Protein AF-A0A355B435-F1 (afdb_monomer_lite)

Foldseek 3Di:
DDPCVVVCVVVVVVLVVVLPPQLLVCLVVLCVVVNFDDVSLVVSLCVQLVSLLVVLLVCLQPPQFDVVLVVVCVVVVHDPVCCCVVGSCVSSVLSSLVSNLNSNLRSLVSSLSSCCRSPDCDDLSVVLVVCVVVVVVVSNVVSVVVSVVVSVCCCVVPPVVSCVVRCVVPPPPPDPPPDDDDD

pLDDT: mean 78.94, std 14.85, range [33.84, 94.38]

Secondary structure (DSSP, 8-state):
--SSHHHHHHHHHHHHHHTTS-GGGGHHHHHHHH-SSHHHHHHHHHHHHHHHHHHHHHHHHHHSS-HHHHHHHHHTT--HHHHIIIIIHHHHHHHHHHHHHHHHHHHHHHHHHHHHHTT-S-SHHHHHHHHHHTT-HHHHHHHHHHHHHHHHHHIIIIIHHHHHHHHHHHT---SSS------

Sequence (183 aa):
MGRFAFWEGFFVPLLSVLLPIPALAWTPLAVIWFGNGDQTVILVTAFASFLPIAMAVWTAGVKTVNPVWIRAAQSMNADKMTIFHTVVLPGSLPMILSGMRIGLARAWRAGVGAESLAGIRWGLSAGIFDAQEYLDTAFMMVAIAVLGIFGYLLEKVLFQPIETRTIIKWGMMEEMGGQDKKV

Structure (mmCIF, N/CA/C/O backbone):
data_AF-A0A355B435-F1
#
_entry.id   AF-A0A355B435-F1
#
loop_
_atom_site.group_PDB
_atom_site.id
_atom_site.type_symbol
_atom_site.label_atom_id
_atom_site.label_alt_id
_atom_site.label_comp_id
_atom_site.label_asym_id
_atom_site.label_entity_id
_atom_site.label_seq_id
_atom_site.pdbx_PDB_ins_code
_atom_site.Cartn_x
_atom_site.Cartn_y
_atom_site.Cartn_z
_atom_site.occupancy
_atom_site.B_iso_or_equiv
_atom_site.auth_seq_id
_atom_site.auth_comp_id
_atom_site.auth_asym_id
_atom_site.auth_atom_id
_atom_site.pdbx_PDB_model_num
ATOM 1 N N . MET A 1 1 ? -21.581 -8.237 21.197 1.00 52.53 1 MET A N 1
ATOM 2 C CA . MET A 1 1 ? -20.987 -9.306 20.367 1.00 52.53 1 MET A CA 1
ATOM 3 C C . MET A 1 1 ? -22.062 -9.904 19.461 1.00 52.53 1 MET A C 1
ATOM 5 O O . MET A 1 1 ? -22.725 -10.827 19.893 1.00 52.53 1 MET A O 1
ATOM 9 N N . GLY A 1 2 ? -22.318 -9.373 18.255 1.00 49.19 2 GLY A N 1
ATOM 10 C CA . GLY A 1 2 ? -23.336 -10.025 17.403 1.00 49.19 2 GLY A CA 1
ATOM 11 C C . GLY A 1 2 ? -23.882 -9.290 16.179 1.00 49.19 2 GLY A C 1
ATOM 12 O O . GLY A 1 2 ? -24.609 -9.910 15.418 1.00 49.19 2 GLY A O 1
ATOM 13 N N . ARG A 1 3 ? -23.560 -8.012 15.925 1.00 53.00 3 ARG A N 1
ATOM 14 C CA . ARG A 1 3 ? -24.172 -7.307 14.775 1.00 53.00 3 ARG A CA 1
ATOM 15 C C . ARG A 1 3 ? -23.473 -7.545 13.425 1.00 53.00 3 ARG A C 1
ATOM 17 O O . ARG A 1 3 ? -24.075 -7.269 12.399 1.00 53.00 3 ARG A O 1
ATOM 24 N N . PHE A 1 4 ? -22.256 -8.099 13.416 1.00 55.88 4 PHE A N 1
ATOM 25 C CA . PHE A 1 4 ? -21.475 -8.325 12.188 1.00 55.88 4 PHE A CA 1
ATOM 26 C C . PHE A 1 4 ? -20.946 -9.755 12.010 1.00 55.88 4 PHE A C 1
ATOM 28 O O . PHE A 1 4 ? -20.237 -9.987 11.046 1.00 55.88 4 PHE A O 1
ATOM 35 N N . ALA A 1 5 ? -21.315 -10.728 12.854 1.00 60.47 5 ALA A N 1
ATOM 36 C CA . ALA A 1 5 ? -20.769 -12.094 12.780 1.00 60.47 5 ALA A CA 1
ATOM 37 C C . ALA A 1 5 ? -21.014 -12.784 11.418 1.00 60.47 5 ALA A C 1
ATOM 39 O O . ALA A 1 5 ? -20.167 -13.527 10.934 1.00 60.47 5 ALA A O 1
ATOM 40 N N . PHE A 1 6 ? -22.145 -12.489 10.766 1.00 60.25 6 PHE A N 1
ATOM 41 C CA . PHE A 1 6 ? -22.436 -12.968 9.410 1.00 60.25 6 PHE A CA 1
ATOM 42 C C . PHE A 1 6 ? -21.492 -12.361 8.359 1.00 60.25 6 PHE A C 1
ATOM 44 O O . PHE A 1 6 ? -20.927 -13.072 7.534 1.00 60.25 6 PHE A O 1
ATOM 51 N N . TRP A 1 7 ? -21.278 -11.044 8.424 1.00 63.69 7 TRP A N 1
ATOM 52 C CA . TRP A 1 7 ? -20.351 -10.334 7.539 1.00 63.69 7 TRP A CA 1
ATOM 53 C C . TRP A 1 7 ? -18.896 -10.730 7.832 1.00 63.69 7 TRP A C 1
ATOM 55 O O . TRP A 1 7 ? -18.093 -10.853 6.917 1.00 63.69 7 TRP A O 1
ATOM 65 N N . GLU A 1 8 ? -18.575 -11.026 9.090 1.00 66.31 8 GLU A N 1
ATOM 66 C CA . GLU A 1 8 ? -17.271 -11.521 9.527 1.00 66.31 8 GLU A CA 1
ATOM 67 C C . GLU A 1 8 ? -16.949 -12.880 8.909 1.00 66.31 8 GLU A C 1
ATOM 69 O O . GLU A 1 8 ? -15.871 -13.061 8.349 1.00 66.31 8 GLU A O 1
ATOM 74 N N . GLY A 1 9 ? -17.913 -13.804 8.929 1.00 66.94 9 GLY A N 1
ATOM 75 C CA . GLY A 1 9 ? -17.770 -15.125 8.323 1.00 66.94 9 GLY A CA 1
ATOM 76 C C . GLY A 1 9 ? -17.612 -15.103 6.800 1.00 66.94 9 GLY A C 1
ATOM 77 O O . GLY A 1 9 ? -17.078 -16.056 6.247 1.00 66.94 9 GLY A O 1
ATOM 78 N N . PHE A 1 10 ? -18.031 -14.032 6.121 1.00 73.62 10 PHE A N 1
ATOM 79 C CA . PHE A 1 10 ? -17.907 -13.908 4.666 1.00 73.62 10 PHE A CA 1
ATOM 80 C C . PHE A 1 10 ? -16.660 -13.118 4.240 1.00 73.62 10 PHE A C 1
ATOM 82 O O . PHE A 1 10 ? -15.879 -13.580 3.410 1.00 73.62 10 PHE A O 1
ATOM 89 N N . PHE A 1 11 ? -16.437 -11.938 4.825 1.00 76.38 11 PHE A N 1
ATOM 90 C CA . PHE A 1 11 ? -15.357 -11.039 4.412 1.00 76.38 11 PHE A CA 1
ATOM 91 C C . PHE A 1 11 ? -13.991 -11.459 4.949 1.00 76.38 11 PHE A C 1
ATOM 93 O O . PHE A 1 11 ? -13.002 -11.308 4.235 1.00 76.38 11 PHE A O 1
ATOM 100 N N . VAL A 1 12 ? -13.903 -12.006 6.167 1.00 75.88 12 VAL A N 1
ATOM 101 C CA . VAL A 1 12 ? -12.602 -12.392 6.738 1.00 75.88 12 VAL A CA 1
ATOM 102 C C . VAL A 1 12 ? -11.956 -13.529 5.938 1.00 75.88 12 VAL A C 1
ATOM 104 O O . VAL A 1 12 ? -10.811 -13.350 5.529 1.00 75.88 12 VAL A O 1
ATOM 107 N N . PRO A 1 13 ? -12.647 -14.642 5.614 1.00 80.12 13 PRO A N 1
ATOM 108 C CA . PRO A 1 13 ? -12.054 -15.696 4.790 1.00 80.12 13 PRO A CA 1
ATOM 109 C C . PRO A 1 13 ? -11.712 -15.214 3.381 1.00 80.12 13 PRO A C 1
ATOM 111 O O . PRO A 1 13 ? -10.650 -15.549 2.862 1.00 80.12 13 PRO A O 1
ATOM 114 N N . LEU A 1 14 ? -12.571 -14.382 2.780 1.00 79.81 14 LEU A N 1
ATOM 115 C CA . LEU A 1 14 ? -12.326 -13.814 1.456 1.00 79.81 14 LEU A CA 1
ATOM 116 C C . LEU A 1 14 ? -11.047 -12.964 1.443 1.00 79.81 14 LEU A C 1
ATOM 118 O O . LEU A 1 14 ? -10.181 -13.161 0.594 1.00 79.81 14 LEU A O 1
ATOM 122 N N . LEU A 1 15 ? -10.884 -12.065 2.417 1.00 79.19 15 LEU A N 1
ATOM 123 C CA . LEU A 1 15 ? -9.667 -11.266 2.568 1.00 79.19 15 LEU A CA 1
ATOM 124 C C . LEU A 1 15 ? -8.447 -12.146 2.865 1.00 79.19 15 LEU A C 1
ATOM 126 O O . LEU A 1 15 ? -7.381 -11.892 2.314 1.00 79.19 15 LEU A O 1
ATOM 130 N N . SER A 1 16 ? -8.587 -13.196 3.678 1.00 77.06 16 SER A N 1
ATOM 131 C CA . SER A 1 16 ? -7.502 -14.143 3.967 1.00 77.06 16 SER A CA 1
ATOM 132 C C . SER A 1 16 ? -7.029 -14.922 2.738 1.00 77.06 16 SER A C 1
ATOM 134 O O . SER A 1 16 ? -5.850 -15.255 2.670 1.00 77.06 16 SER A O 1
ATOM 136 N N . VAL A 1 17 ? -7.906 -15.181 1.764 1.00 82.69 17 VAL A N 1
ATOM 137 C CA . VAL A 1 17 ? -7.547 -15.829 0.490 1.00 82.69 17 VAL A CA 1
ATOM 138 C C . VAL A 1 17 ? -6.993 -14.826 -0.524 1.00 82.69 17 VAL A C 1
ATOM 140 O O . VAL A 1 17 ? -6.094 -15.165 -1.289 1.00 82.69 17 VAL A O 1
ATOM 143 N N . LEU A 1 18 ? -7.484 -13.584 -0.525 1.00 81.44 18 LEU A N 1
ATOM 144 C CA . LEU A 1 18 ? -7.024 -12.539 -1.446 1.00 81.44 18 LEU A CA 1
ATOM 145 C C . LEU A 1 18 ? -5.691 -11.907 -1.025 1.00 81.44 18 LEU A C 1
ATOM 147 O O . LEU A 1 18 ? -4.899 -11.521 -1.879 1.00 81.44 18 LEU A O 1
ATOM 151 N N . LEU A 1 19 ? -5.417 -11.796 0.277 1.00 81.12 19 LEU A N 1
ATOM 152 C CA . LEU A 1 19 ? -4.208 -11.153 0.805 1.00 81.12 19 LEU A CA 1
ATOM 153 C C . LEU A 1 19 ? -2.881 -11.799 0.358 1.00 81.12 19 LEU A C 1
ATOM 155 O O . LEU A 1 19 ? -1.946 -11.022 0.125 1.00 81.12 19 LEU A O 1
ATOM 159 N N . PRO A 1 20 ? -2.762 -13.144 0.270 1.00 84.06 20 PRO A N 1
ATOM 160 C CA . PRO A 1 20 ? -1.577 -13.833 -0.241 1.00 84.06 20 PRO A CA 1
ATOM 161 C C . PRO A 1 20 ? -1.347 -13.630 -1.736 1.00 84.06 20 PRO A C 1
ATOM 163 O O . PRO A 1 20 ? -0.208 -13.735 -2.186 1.00 84.06 20 PRO A O 1
ATOM 166 N N . ILE A 1 21 ? -2.403 -13.349 -2.507 1.00 86.00 21 ILE A N 1
ATOM 167 C CA . ILE A 1 21 ? -2.286 -13.129 -3.947 1.00 86.00 21 ILE A CA 1
ATOM 168 C C . ILE A 1 21 ? -1.553 -11.797 -4.158 1.00 86.00 21 ILE A C 1
ATOM 170 O O . ILE A 1 21 ? -2.035 -10.751 -3.707 1.00 86.00 21 ILE A O 1
ATOM 174 N N . PRO A 1 22 ? -0.387 -11.792 -4.831 1.00 83.75 22 PRO A N 1
ATOM 175 C CA . PRO A 1 22 ? 0.325 -10.557 -5.115 1.00 83.75 22 PRO A CA 1
ATOM 176 C C . PRO A 1 22 ? -0.567 -9.611 -5.917 1.00 83.75 22 PRO A C 1
ATOM 178 O O . PRO A 1 22 ? -1.168 -10.019 -6.908 1.00 83.75 22 PRO A O 1
ATOM 181 N N . ALA A 1 23 ? -0.612 -8.332 -5.540 1.00 83.38 23 ALA A N 1
ATOM 182 C CA . ALA A 1 23 ? -1.385 -7.337 -6.288 1.00 83.38 23 ALA A CA 1
ATOM 183 C C . ALA A 1 23 ? -0.961 -7.266 -7.771 1.00 83.38 23 ALA A C 1
ATOM 185 O O . ALA A 1 23 ? -1.795 -7.055 -8.641 1.00 83.38 23 ALA A O 1
ATOM 186 N N . LEU A 1 24 ? 0.315 -7.549 -8.056 1.00 86.56 24 LEU A N 1
ATOM 187 C CA . LEU A 1 24 ? 0.879 -7.619 -9.407 1.00 86.56 24 LEU A CA 1
ATOM 188 C C . LEU A 1 24 ? 0.227 -8.683 -10.299 1.00 86.56 24 LEU A C 1
ATOM 190 O O . LEU A 1 24 ? 0.180 -8.510 -11.512 1.00 86.56 24 LEU A O 1
ATOM 194 N N . ALA A 1 25 ? -0.308 -9.761 -9.717 1.00 89.25 25 ALA A N 1
ATOM 195 C CA . ALA A 1 25 ? -1.018 -10.788 -10.479 1.00 89.25 25 ALA A CA 1
ATOM 196 C C . ALA A 1 25 ? -2.310 -10.245 -11.117 1.00 89.25 25 ALA A C 1
ATOM 198 O O . ALA A 1 25 ? -2.800 -10.804 -12.094 1.00 89.25 25 ALA A O 1
ATOM 199 N N . TRP A 1 26 ? -2.841 -9.136 -10.593 1.00 89.06 26 TRP A N 1
ATOM 200 C CA . TRP A 1 26 ? -4.028 -8.469 -11.121 1.00 89.06 26 TRP A CA 1
ATOM 201 C C . TRP A 1 26 ? -3.704 -7.474 -12.237 1.00 89.06 26 TRP A C 1
ATOM 203 O O . TRP A 1 26 ? -4.616 -7.069 -12.955 1.00 89.06 26 TRP A O 1
ATOM 213 N N . THR A 1 27 ? -2.433 -7.097 -12.424 1.00 91.25 27 THR A N 1
ATOM 214 C CA . THR A 1 27 ? -2.044 -6.081 -13.410 1.00 91.25 27 THR A CA 1
ATOM 215 C C . THR A 1 27 ? -2.437 -6.443 -14.843 1.00 91.25 27 THR A C 1
ATOM 217 O O . THR A 1 27 ? -3.077 -5.609 -15.476 1.00 91.25 27 THR A O 1
ATOM 220 N N . PRO A 1 28 ? -2.164 -7.656 -15.372 1.00 89.56 28 PRO A N 1
ATOM 221 C CA . PRO A 1 28 ? -2.526 -7.988 -16.755 1.00 89.56 28 PRO A CA 1
ATOM 222 C C . PRO A 1 28 ? -4.036 -7.903 -17.002 1.00 89.56 28 PRO A C 1
ATOM 224 O O . PRO A 1 28 ? -4.490 -7.444 -18.045 1.00 89.56 28 PRO A O 1
ATOM 227 N N . LEU A 1 29 ? -4.829 -8.303 -16.010 1.00 91.75 29 LEU A N 1
ATOM 228 C CA . LEU A 1 29 ? -6.282 -8.230 -16.068 1.00 91.75 29 LEU A CA 1
ATOM 229 C C . LEU A 1 29 ? -6.774 -6.775 -16.004 1.00 91.75 29 LEU A C 1
ATOM 231 O O . LEU A 1 29 ? -7.672 -6.402 -16.755 1.00 91.75 29 LEU A O 1
ATOM 235 N N . ALA A 1 30 ? -6.142 -5.930 -15.186 1.00 90.56 30 ALA A N 1
ATOM 236 C CA . ALA A 1 30 ? -6.426 -4.499 -15.158 1.00 90.56 30 ALA A CA 1
ATOM 237 C C . ALA A 1 30 ? -6.060 -3.814 -16.489 1.00 90.56 30 ALA A C 1
ATOM 239 O O . ALA A 1 30 ? -6.831 -2.988 -16.967 1.00 90.56 30 ALA A O 1
ATOM 240 N N . VAL A 1 31 ? -4.960 -4.215 -17.135 1.00 91.06 31 VAL A N 1
ATOM 241 C CA . VAL A 1 31 ? -4.591 -3.744 -18.482 1.00 91.06 31 VAL A CA 1
ATOM 242 C C . VAL A 1 31 ? -5.654 -4.120 -19.517 1.00 91.06 31 VAL A C 1
ATOM 244 O O . VAL A 1 31 ? -6.019 -3.291 -20.344 1.00 91.06 31 VAL A O 1
ATOM 247 N N . ILE A 1 32 ? -6.197 -5.340 -19.470 1.00 92.44 32 ILE A N 1
ATOM 248 C CA . ILE A 1 32 ? -7.253 -5.770 -20.404 1.00 92.44 32 ILE A CA 1
ATOM 249 C C . ILE A 1 32 ? -8.537 -4.947 -20.223 1.00 92.44 32 ILE A C 1
ATOM 251 O O . ILE A 1 32 ? -9.209 -4.635 -21.203 1.00 92.44 32 ILE A O 1
ATOM 255 N N . TRP A 1 33 ? -8.895 -4.600 -18.986 1.00 93.12 33 TRP A N 1
ATOM 256 C CA . TRP A 1 33 ? -10.134 -3.871 -18.700 1.00 93.12 33 TRP A CA 1
ATOM 257 C C . TRP A 1 33 ? -10.031 -2.359 -18.890 1.00 93.12 33 TRP A C 1
ATOM 259 O O . TRP A 1 33 ? -10.971 -1.751 -19.395 1.00 93.12 33 TRP A O 1
ATOM 269 N N . PHE A 1 34 ? -8.923 -1.751 -18.467 1.00 89.12 34 PHE A N 1
ATOM 270 C CA . PHE A 1 34 ? -8.757 -0.295 -18.420 1.00 89.12 34 PHE A CA 1
ATOM 271 C C . PHE A 1 34 ? -7.773 0.237 -19.467 1.00 89.12 34 PHE A C 1
ATOM 273 O O . PHE A 1 34 ? -7.678 1.447 -19.657 1.00 89.12 34 PHE A O 1
ATOM 280 N N . GLY A 1 35 ? -7.076 -0.651 -20.177 1.00 88.44 35 GLY A N 1
ATOM 281 C CA . GLY A 1 35 ? -6.033 -0.302 -21.132 1.00 88.44 35 GLY A CA 1
ATOM 282 C C . GLY A 1 35 ? -4.669 -0.067 -20.478 1.00 88.44 35 GLY A C 1
ATOM 283 O O . GLY A 1 35 ? -4.479 -0.204 -19.267 1.00 88.44 35 GLY A O 1
ATOM 284 N N . ASN A 1 36 ? -3.694 0.291 -21.311 1.00 88.38 36 ASN A N 1
ATOM 285 C CA . ASN A 1 36 ? -2.374 0.719 -20.853 1.00 88.38 36 ASN A CA 1
ATOM 286 C C . ASN A 1 36 ? -2.429 2.173 -20.379 1.00 88.38 36 ASN A C 1
ATOM 288 O O . ASN A 1 36 ? -3.095 3.004 -20.999 1.00 88.38 36 ASN A O 1
ATOM 292 N N . GLY A 1 37 ? -1.689 2.486 -19.319 1.00 87.56 37 GLY A N 1
ATOM 293 C CA . GLY A 1 37 ? -1.579 3.844 -18.795 1.00 87.56 37 GLY A CA 1
ATOM 294 C C . GLY A 1 37 ? -1.678 3.933 -17.277 1.00 87.56 37 GLY A C 1
ATOM 295 O O . GLY A 1 37 ? -1.829 2.939 -16.562 1.00 87.56 37 GLY A O 1
ATOM 296 N N . ASP A 1 38 ? -1.616 5.167 -16.791 1.00 88.38 38 ASP A N 1
ATOM 297 C CA . ASP A 1 38 ? -1.478 5.493 -15.367 1.00 88.38 38 ASP A CA 1
ATOM 298 C C . ASP A 1 38 ? -2.671 5.019 -14.556 1.00 88.38 38 ASP A C 1
ATOM 300 O O . ASP A 1 38 ? -2.529 4.606 -13.407 1.00 88.38 38 ASP A O 1
ATOM 304 N N . GLN A 1 39 ? -3.857 5.042 -15.165 1.00 90.38 39 GLN A N 1
ATOM 305 C CA . GLN A 1 39 ? -5.082 4.603 -14.517 1.00 90.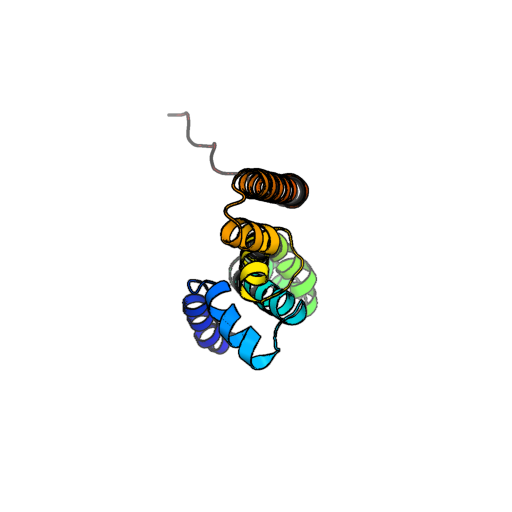38 39 GLN A CA 1
ATOM 306 C C . GLN A 1 39 ? -4.966 3.151 -14.041 1.00 90.38 39 GLN A C 1
ATOM 308 O O . GLN A 1 39 ? -5.363 2.841 -12.918 1.00 90.38 39 GLN A O 1
ATOM 313 N N . THR A 1 40 ? -4.353 2.278 -14.840 1.00 91.06 40 THR A N 1
ATOM 314 C CA . THR A 1 40 ? -4.138 0.873 -14.482 1.00 91.06 40 THR A CA 1
ATOM 315 C C . THR A 1 40 ? -3.174 0.736 -13.307 1.00 91.06 40 THR A C 1
ATOM 317 O O . THR A 1 40 ? -3.455 -0.000 -12.360 1.00 91.06 40 THR A O 1
ATOM 320 N N . VAL A 1 41 ? -2.085 1.507 -13.299 1.00 91.25 41 VAL A N 1
ATOM 321 C CA . VAL A 1 41 ? -1.126 1.525 -12.182 1.00 91.25 41 VAL A CA 1
ATOM 322 C C . VAL A 1 41 ? -1.774 2.027 -10.902 1.00 91.25 41 VAL A C 1
ATOM 324 O O . VAL A 1 41 ? -1.618 1.402 -9.850 1.00 91.25 41 VAL A O 1
ATOM 327 N N . ILE A 1 42 ? -2.543 3.112 -10.980 1.00 91.69 42 ILE A N 1
ATOM 328 C CA . ILE A 1 42 ? -3.250 3.689 -9.836 1.00 91.69 42 ILE A CA 1
ATOM 329 C C . ILE A 1 42 ? -4.244 2.674 -9.266 1.00 91.69 42 ILE A C 1
ATOM 331 O O . ILE A 1 42 ? -4.265 2.466 -8.054 1.00 91.69 42 ILE A O 1
ATOM 335 N N . LEU A 1 43 ? -5.027 1.999 -10.113 1.00 92.06 43 LEU A N 1
ATOM 336 C CA . LEU A 1 43 ? -6.020 1.015 -9.675 1.00 92.06 43 LEU A CA 1
ATOM 337 C C . LEU A 1 43 ? -5.377 -0.197 -8.995 1.00 92.06 43 LEU A C 1
ATOM 339 O O . LEU A 1 43 ? -5.818 -0.595 -7.916 1.00 92.06 43 LEU A O 1
ATOM 343 N N . VAL A 1 44 ? -4.310 -0.757 -9.571 1.00 92.44 44 VAL A N 1
ATOM 344 C CA . VAL A 1 44 ? -3.593 -1.898 -8.976 1.00 92.44 44 VAL A CA 1
ATOM 345 C C . VAL A 1 44 ? -2.927 -1.498 -7.656 1.00 92.44 44 VAL A C 1
ATOM 347 O O . VAL A 1 44 ? -2.995 -2.236 -6.671 1.00 92.44 44 VAL A O 1
ATOM 350 N N . THR A 1 45 ? -2.337 -0.305 -7.597 1.00 93.00 45 THR A N 1
ATOM 351 C CA . THR A 1 45 ? -1.712 0.247 -6.383 1.00 93.00 45 THR A CA 1
ATOM 352 C C . THR A 1 45 ? -2.741 0.500 -5.279 1.00 93.00 45 THR A C 1
ATOM 354 O O . THR A 1 45 ? -2.526 0.152 -4.111 1.00 93.00 45 THR A O 1
ATOM 357 N N . ALA A 1 46 ? -3.896 1.060 -5.641 1.00 92.69 46 ALA A N 1
ATOM 358 C CA . ALA A 1 46 ? -5.011 1.269 -4.728 1.00 92.69 46 ALA A CA 1
ATOM 359 C C . ALA A 1 46 ? -5.541 -0.072 -4.207 1.00 92.69 46 ALA A C 1
ATOM 361 O O . ALA A 1 46 ? -5.696 -0.244 -3.000 1.00 92.69 46 ALA A O 1
ATOM 362 N N . PHE A 1 47 ? -5.718 -1.064 -5.081 1.00 91.75 47 PHE A N 1
ATOM 363 C CA . PHE A 1 47 ? -6.127 -2.411 -4.688 1.00 91.75 47 PHE A CA 1
ATOM 364 C C . PHE A 1 47 ? -5.118 -3.069 -3.727 1.00 91.75 47 PHE A C 1
ATOM 366 O O . PHE A 1 47 ? -5.506 -3.662 -2.717 1.00 91.75 47 PHE A O 1
ATOM 373 N N . ALA A 1 48 ? -3.816 -2.895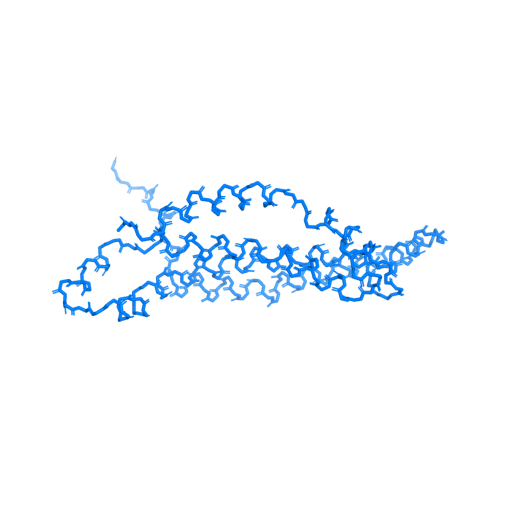 -3.979 1.00 90.81 48 ALA A N 1
ATOM 374 C CA . ALA A 1 48 ? -2.739 -3.433 -3.149 1.00 90.81 48 ALA A CA 1
ATOM 375 C C . ALA A 1 48 ? -2.724 -2.889 -1.711 1.00 90.81 48 ALA A C 1
ATOM 377 O O . ALA A 1 48 ? -2.394 -3.632 -0.779 1.00 90.81 48 ALA A O 1
ATOM 378 N N . SER A 1 49 ? -3.055 -1.606 -1.529 1.00 91.38 49 SER A N 1
ATOM 379 C CA . SER A 1 49 ? -3.153 -0.970 -0.206 1.00 91.38 49 SER A CA 1
ATOM 380 C C . SER A 1 49 ? -4.513 -1.168 0.453 1.00 91.38 49 SER A C 1
ATOM 382 O O . SER A 1 49 ? -4.582 -1.265 1.676 1.00 91.38 49 SER A O 1
ATOM 384 N N . PHE A 1 50 ? -5.586 -1.279 -0.327 1.00 90.50 50 PHE A N 1
ATOM 385 C CA . PHE A 1 50 ? -6.940 -1.402 0.197 1.00 90.50 50 PHE A CA 1
ATOM 386 C C . PHE A 1 50 ? -7.131 -2.663 1.047 1.00 90.50 50 PHE A C 1
ATOM 388 O O . PHE A 1 50 ? -7.622 -2.567 2.169 1.00 90.50 50 PHE A O 1
ATOM 395 N N . LEU A 1 51 ? -6.701 -3.835 0.565 1.00 87.75 51 LEU A N 1
ATOM 396 C CA . LEU A 1 51 ? -6.890 -5.111 1.274 1.00 87.75 51 LEU A CA 1
ATOM 397 C C . LEU A 1 51 ? -6.321 -5.134 2.712 1.00 87.75 51 LEU A C 1
ATOM 399 O O . LEU A 1 51 ? -7.062 -5.475 3.638 1.00 87.75 51 LEU A O 1
ATOM 403 N N . PRO A 1 52 ? -5.043 -4.780 2.960 1.00 85.50 52 PRO A N 1
ATOM 404 C CA . PRO A 1 52 ? -4.490 -4.759 4.316 1.00 85.50 52 PRO A CA 1
ATOM 405 C C . PRO A 1 52 ? -5.116 -3.669 5.197 1.00 85.50 52 PRO A C 1
ATOM 407 O O . PRO A 1 52 ? -5.300 -3.901 6.391 1.00 85.50 52 PRO A O 1
ATOM 410 N N . ILE A 1 53 ? -5.490 -2.516 4.630 1.00 88.00 53 ILE A N 1
ATOM 411 C CA . ILE A 1 53 ? -6.167 -1.442 5.373 1.00 88.00 53 ILE A CA 1
ATOM 412 C C . ILE A 1 53 ? -7.557 -1.897 5.809 1.00 88.00 53 ILE A C 1
ATOM 414 O O . ILE A 1 53 ? -7.904 -1.767 6.980 1.00 88.00 53 ILE A O 1
ATOM 418 N N . ALA A 1 54 ? -8.332 -2.480 4.894 1.00 86.69 54 ALA A N 1
ATOM 419 C CA . ALA A 1 54 ? -9.657 -3.009 5.180 1.00 86.69 54 ALA A CA 1
ATOM 420 C C . ALA A 1 54 ? -9.599 -4.071 6.286 1.00 86.69 54 ALA A C 1
ATOM 422 O O . ALA A 1 54 ? -10.388 -4.025 7.229 1.00 86.69 54 ALA A O 1
ATOM 423 N N . MET A 1 55 ? -8.617 -4.977 6.225 1.00 83.62 55 MET A N 1
ATOM 424 C CA . MET A 1 55 ? -8.422 -5.990 7.261 1.00 83.62 55 MET A CA 1
ATOM 425 C C . MET A 1 55 ? -8.028 -5.379 8.614 1.00 83.62 55 MET A C 1
ATOM 427 O O . MET A 1 55 ? -8.538 -5.788 9.660 1.00 83.62 55 MET A O 1
ATOM 431 N N . ALA A 1 56 ? -7.159 -4.372 8.621 1.00 83.56 56 ALA A N 1
ATOM 432 C CA . ALA A 1 56 ? -6.784 -3.689 9.851 1.00 83.56 56 ALA A CA 1
ATOM 433 C C . ALA A 1 56 ? -7.959 -2.934 10.477 1.00 83.56 56 ALA A C 1
ATOM 435 O O . ALA A 1 56 ? -8.185 -3.064 11.671 1.00 83.56 56 ALA A O 1
ATOM 436 N N . VAL A 1 57 ? -8.757 -2.213 9.685 1.00 81.25 57 VAL A N 1
ATOM 437 C CA . VAL A 1 57 ? -9.979 -1.544 10.163 1.00 81.25 57 VAL A CA 1
ATOM 438 C C . VAL A 1 57 ? -10.972 -2.556 10.724 1.00 81.25 57 VAL A C 1
ATOM 440 O O . VAL A 1 57 ? -11.523 -2.349 11.806 1.00 81.25 57 VAL A O 1
ATOM 443 N N . TRP A 1 58 ? -11.159 -3.677 10.028 1.00 75.88 58 TRP A N 1
ATOM 444 C CA . TRP A 1 58 ? -12.050 -4.741 10.472 1.00 75.88 58 TRP A CA 1
ATOM 445 C C . TRP A 1 58 ? -11.622 -5.313 11.826 1.00 75.88 58 TRP A C 1
ATOM 447 O O . TRP A 1 58 ? -12.389 -5.339 12.788 1.00 75.88 58 TRP A O 1
ATOM 457 N N . THR A 1 59 ? -10.366 -5.741 11.926 1.00 72.88 59 THR A N 1
ATOM 458 C CA . THR A 1 59 ? -9.828 -6.313 13.163 1.00 72.88 59 THR A CA 1
ATOM 459 C C . THR A 1 59 ? -9.768 -5.289 14.293 1.00 72.88 59 THR A C 1
ATOM 461 O O . THR A 1 59 ? -10.029 -5.650 15.444 1.00 72.88 59 THR A O 1
ATOM 464 N N . ALA A 1 60 ? -9.512 -4.018 13.971 1.00 70.00 60 ALA A N 1
ATOM 465 C CA . ALA A 1 60 ? -9.419 -2.943 14.946 1.00 70.00 60 ALA A CA 1
ATOM 466 C C . ALA A 1 60 ? -10.785 -2.605 15.572 1.00 70.00 60 ALA A C 1
ATOM 468 O O . ALA A 1 60 ? -10.885 -2.307 16.764 1.00 70.00 60 ALA A O 1
ATOM 469 N N . GLY A 1 61 ? -11.855 -2.685 14.776 1.00 62.06 61 GLY A N 1
ATOM 470 C CA . GLY A 1 61 ? -13.223 -2.472 15.243 1.00 62.06 61 GLY A CA 1
ATOM 471 C C . GLY A 1 61 ? -13.790 -3.637 16.059 1.00 62.06 61 GLY A C 1
ATOM 472 O O . GLY A 1 61 ? -14.639 -3.418 16.923 1.00 62.06 61 GLY A O 1
ATOM 473 N N . VAL A 1 62 ? -13.333 -4.871 15.809 1.00 58.22 62 VAL A N 1
ATOM 474 C CA . VAL A 1 62 ? -13.918 -6.079 16.421 1.00 58.22 62 VAL A CA 1
ATOM 475 C C . VAL A 1 62 ? -13.165 -6.557 17.668 1.00 58.22 62 VAL A C 1
ATOM 477 O O . VAL A 1 62 ? -13.807 -7.080 18.580 1.00 58.22 62 VAL A O 1
ATOM 480 N N . LYS A 1 63 ? -11.831 -6.407 17.738 1.00 59.91 63 LYS A N 1
ATOM 481 C CA . LYS A 1 63 ? -11.011 -7.173 18.705 1.00 59.91 63 LYS A CA 1
ATOM 482 C C . LYS A 1 63 ? -10.118 -6.360 19.646 1.00 59.91 63 LYS A C 1
ATOM 484 O O . LYS A 1 63 ? -9.720 -6.897 20.672 1.00 59.91 63 LYS A O 1
ATOM 489 N N . THR A 1 64 ? -9.808 -5.102 19.344 1.00 61.00 64 THR A N 1
ATOM 490 C CA . THR A 1 64 ? -8.798 -4.339 20.113 1.00 61.00 64 THR A CA 1
ATOM 491 C C . THR A 1 64 ? -9.334 -3.537 21.287 1.00 61.00 64 THR A C 1
ATOM 493 O O . THR A 1 64 ? -8.580 -3.233 22.206 1.00 61.00 64 THR A O 1
ATOM 496 N N . VAL A 1 65 ? -10.615 -3.172 21.292 1.00 68.75 65 VAL A N 1
ATOM 497 C CA . VAL A 1 65 ? -11.157 -2.332 22.366 1.00 68.75 65 VAL A CA 1
ATOM 498 C C . VAL A 1 65 ? -11.432 -3.201 23.585 1.00 68.75 65 VAL A C 1
ATOM 500 O O . VAL A 1 65 ? -12.240 -4.130 23.515 1.00 68.75 65 VAL A O 1
ATOM 503 N N . ASN A 1 66 ? -10.787 -2.886 24.713 1.00 72.94 66 ASN A N 1
ATOM 504 C CA . ASN A 1 66 ? -10.984 -3.627 25.952 1.00 72.94 66 ASN A CA 1
ATOM 505 C C . ASN A 1 66 ? -12.487 -3.632 26.314 1.00 72.94 66 ASN A C 1
ATOM 507 O O . ASN A 1 66 ? -13.077 -2.561 26.508 1.00 72.94 66 ASN A O 1
ATOM 511 N N . PRO A 1 67 ? -13.130 -4.809 26.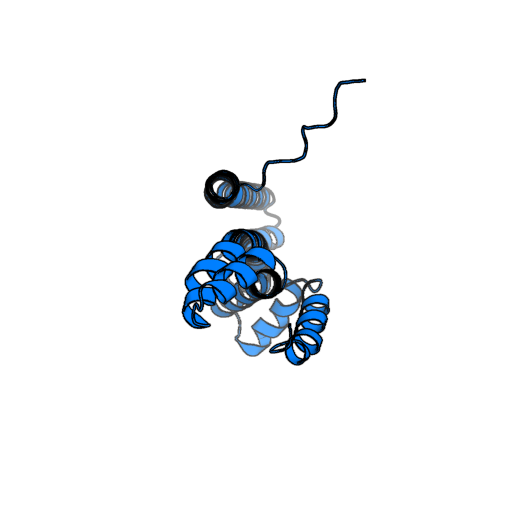442 1.00 75.25 67 PRO A N 1
ATOM 512 C CA . PRO A 1 67 ? -14.552 -4.897 26.763 1.00 75.25 67 PRO A CA 1
ATOM 513 C C . PRO A 1 67 ? -14.898 -4.249 28.112 1.00 75.25 67 PRO A C 1
ATOM 515 O O . PRO A 1 67 ? -16.063 -3.949 28.366 1.00 75.25 67 PRO A O 1
ATOM 518 N N . VAL A 1 68 ? -13.917 -4.019 28.992 1.00 80.31 68 VAL A N 1
ATOM 519 C CA . VAL A 1 68 ? -14.083 -3.255 30.236 1.00 80.31 68 VAL A CA 1
ATOM 520 C C . VAL A 1 68 ? -14.415 -1.785 29.959 1.00 80.31 68 VAL A C 1
ATOM 522 O O . VAL A 1 68 ? -15.331 -1.265 30.586 1.00 80.31 68 VAL A O 1
ATOM 525 N N . TRP A 1 69 ? -13.763 -1.129 28.992 1.00 80.56 69 TRP A N 1
ATOM 526 C CA . TRP A 1 69 ? -14.043 0.278 28.660 1.00 80.56 69 TRP A CA 1
ATOM 527 C C . TRP A 1 69 ? -15.445 0.462 28.076 1.00 80.56 69 TRP A C 1
ATOM 529 O O . TRP A 1 69 ? -16.154 1.404 28.424 1.00 80.56 69 TRP A O 1
ATOM 539 N N . ILE A 1 70 ? -15.880 -0.486 27.243 1.00 81.50 70 ILE A N 1
ATOM 540 C CA . ILE A 1 70 ? -17.235 -0.496 26.679 1.00 81.50 70 ILE A CA 1
ATOM 541 C C . ILE A 1 70 ? -18.274 -0.696 27.789 1.00 81.50 70 ILE A C 1
ATOM 543 O O . ILE A 1 70 ? -19.263 0.033 27.839 1.00 81.50 70 ILE A O 1
ATOM 547 N N . ARG A 1 71 ? -18.045 -1.653 28.701 1.00 82.19 71 ARG A N 1
ATOM 548 C CA . ARG A 1 71 ? -18.942 -1.906 29.840 1.00 82.19 71 ARG A CA 1
ATOM 549 C C . ARG A 1 71 ? -19.007 -0.714 30.798 1.00 82.19 71 ARG A C 1
ATOM 551 O O . ARG A 1 71 ? -20.095 -0.367 31.232 1.00 82.19 71 ARG A O 1
ATOM 558 N N . ALA A 1 72 ? -17.886 -0.046 31.068 1.00 84.38 72 ALA A N 1
ATOM 559 C CA . ALA A 1 72 ? -17.852 1.156 31.902 1.00 84.38 72 ALA A CA 1
ATOM 560 C C . ALA A 1 72 ? -18.664 2.313 31.292 1.00 84.38 72 ALA A C 1
ATOM 562 O O . ALA A 1 72 ? -19.455 2.943 31.989 1.00 84.38 72 ALA A O 1
ATOM 563 N N . ALA A 1 73 ? -18.533 2.556 29.983 1.00 84.12 73 ALA A N 1
ATOM 564 C CA . ALA A 1 73 ? -19.326 3.569 29.287 1.00 84.12 73 ALA A CA 1
ATOM 565 C C . ALA A 1 73 ? -20.830 3.236 29.280 1.00 84.12 73 ALA A C 1
ATOM 567 O O . ALA A 1 73 ? -21.663 4.121 29.466 1.00 84.12 73 ALA A O 1
ATOM 568 N N . GLN A 1 74 ? -21.184 1.954 29.137 1.00 85.12 74 GLN A N 1
ATOM 569 C CA . GLN A 1 74 ? -22.571 1.489 29.247 1.00 85.12 74 GLN A CA 1
ATOM 570 C C . GLN A 1 74 ? -23.144 1.692 30.655 1.00 85.12 74 GLN A C 1
ATOM 572 O O . GLN A 1 74 ? -24.293 2.106 30.777 1.00 85.12 74 GLN A O 1
ATOM 577 N N . SER A 1 75 ? -22.351 1.476 31.710 1.00 88.94 75 SER A N 1
ATOM 578 C CA . SER A 1 75 ? -22.767 1.750 33.095 1.00 88.94 75 SER A CA 1
ATOM 579 C C . SER A 1 75 ? -23.018 3.236 33.370 1.00 88.94 75 SER A C 1
ATOM 581 O O . SER A 1 75 ? -23.793 3.567 34.259 1.00 88.94 75 SER A O 1
ATOM 583 N N . MET A 1 76 ? -22.406 4.133 32.592 1.00 88.75 76 MET A N 1
ATOM 584 C CA . MET A 1 76 ? -22.670 5.579 32.627 1.00 88.75 76 MET A CA 1
ATOM 585 C C . MET A 1 76 ? -23.848 5.999 31.731 1.00 88.75 76 MET A C 1
ATOM 587 O O . MET A 1 76 ? -24.058 7.187 31.506 1.00 88.75 76 MET A O 1
ATOM 591 N N . ASN A 1 77 ? -24.618 5.035 31.214 1.00 88.56 77 ASN A N 1
ATOM 592 C CA . ASN A 1 77 ? -25.755 5.251 30.321 1.00 88.56 77 ASN A CA 1
ATOM 593 C C . ASN A 1 77 ? -25.393 6.013 29.026 1.00 88.56 77 ASN A C 1
ATOM 595 O O . ASN A 1 77 ? -26.224 6.728 28.464 1.00 88.56 77 ASN A O 1
ATOM 599 N N . ALA A 1 78 ? -24.148 5.870 28.549 1.00 86.25 78 ALA A N 1
ATOM 600 C CA . ALA A 1 78 ? -23.707 6.474 27.296 1.00 86.25 78 ALA A CA 1
ATOM 601 C C . ALA A 1 78 ? -24.424 5.838 26.094 1.00 86.25 78 ALA A C 1
ATOM 603 O O . ALA A 1 78 ? -24.601 4.617 26.021 1.00 86.25 78 ALA A O 1
ATOM 604 N N . ASP A 1 79 ? -24.811 6.661 25.120 1.00 87.75 79 ASP A N 1
ATOM 605 C CA . ASP A 1 79 ? -25.458 6.180 23.905 1.00 87.75 79 ASP A CA 1
ATOM 606 C C . ASP A 1 79 ? -24.457 5.469 22.967 1.00 87.75 79 ASP A C 1
ATOM 608 O O . ASP A 1 79 ? -23.232 5.572 23.089 1.00 87.75 79 ASP A O 1
ATOM 612 N N . LYS A 1 80 ? -24.981 4.725 21.986 1.00 81.50 80 LYS A N 1
ATOM 613 C CA . LYS A 1 80 ? -24.153 3.923 21.070 1.00 81.50 80 LYS A CA 1
ATOM 614 C C . LYS A 1 80 ? -23.212 4.777 20.211 1.00 81.50 80 LYS A C 1
ATOM 616 O O . LYS A 1 80 ? -22.147 4.274 19.853 1.00 81.50 80 LYS A O 1
ATOM 621 N N . MET A 1 81 ? -23.579 6.016 19.868 1.00 83.75 81 MET A N 1
ATOM 622 C CA . MET A 1 81 ? -22.704 6.902 19.094 1.00 83.75 81 MET A CA 1
ATOM 623 C C . MET A 1 81 ? -21.605 7.511 19.961 1.00 83.75 81 MET A C 1
ATOM 625 O O . MET A 1 81 ? -20.456 7.532 19.519 1.00 83.75 81 MET A O 1
ATOM 629 N N . THR A 1 82 ? -21.893 7.889 21.211 1.00 84.25 82 THR A N 1
ATOM 630 C CA . THR A 1 82 ? -20.849 8.324 22.155 1.00 84.25 82 THR A CA 1
ATOM 631 C C . THR A 1 82 ? -19.855 7.199 22.424 1.00 84.25 82 THR A C 1
ATOM 633 O O . THR A 1 82 ? -18.650 7.412 22.348 1.00 84.25 82 THR A O 1
ATOM 636 N N . ILE A 1 83 ? -20.318 5.963 22.636 1.00 82.94 83 ILE A N 1
ATOM 637 C CA . ILE A 1 83 ? -19.410 4.815 22.812 1.00 82.94 83 ILE A CA 1
ATOM 638 C C . ILE A 1 83 ? -18.522 4.616 21.572 1.00 82.94 83 ILE A C 1
ATOM 640 O O . ILE A 1 83 ? -17.324 4.347 21.704 1.00 82.94 83 ILE A O 1
ATOM 644 N N . PHE A 1 84 ? -19.076 4.771 20.364 1.00 82.31 84 PHE A N 1
ATOM 645 C CA . PHE A 1 84 ? -18.307 4.637 19.129 1.00 82.31 84 PHE A CA 1
ATOM 646 C C . PHE A 1 84 ? -17.216 5.709 19.004 1.00 82.31 84 PHE A C 1
ATOM 648 O O . PHE A 1 84 ? -16.054 5.364 18.811 1.00 82.31 84 PHE A O 1
ATOM 655 N N . HIS A 1 85 ? -17.556 6.990 19.160 1.00 83.00 85 HIS A N 1
ATOM 656 C CA . HIS A 1 85 ? -16.599 8.087 18.979 1.00 83.00 85 HIS A CA 1
ATOM 657 C C . HIS A 1 85 ? -15.606 8.241 20.137 1.00 83.00 85 HIS A C 1
ATOM 659 O O . HIS A 1 85 ? -14.457 8.606 19.900 1.00 83.00 85 HIS A O 1
ATOM 665 N N . THR A 1 86 ? -16.018 7.963 21.375 1.00 81.12 86 THR A N 1
ATOM 666 C CA . THR A 1 86 ? -15.211 8.238 22.576 1.00 81.12 86 THR A CA 1
ATOM 667 C C . THR A 1 86 ? -14.375 7.043 23.025 1.00 81.12 86 THR A C 1
ATOM 669 O O . THR A 1 86 ? -13.333 7.235 23.644 1.00 81.12 86 THR A O 1
ATOM 672 N N . VAL A 1 87 ? -14.796 5.812 22.719 1.00 80.75 87 VAL A N 1
ATOM 673 C CA . VAL A 1 87 ? -14.109 4.595 23.186 1.00 80.75 87 VAL A CA 1
ATOM 674 C C . VAL A 1 87 ? -13.578 3.774 22.017 1.00 80.75 87 VAL A C 1
ATOM 676 O O . VAL A 1 87 ? -12.394 3.445 21.979 1.00 80.75 87 VAL A O 1
ATOM 679 N N . VAL A 1 88 ? -14.437 3.448 21.047 1.00 80.94 88 VAL A N 1
ATOM 680 C CA . VAL A 1 88 ? -14.079 2.502 19.978 1.00 80.94 88 VAL A CA 1
ATOM 681 C C . VAL A 1 88 ? -13.140 3.126 18.953 1.00 80.94 88 VAL A C 1
ATOM 683 O O . VAL A 1 88 ? -12.105 2.544 18.637 1.00 80.94 88 VAL A O 1
ATOM 686 N N . LEU A 1 89 ? -13.474 4.310 18.441 1.00 80.44 89 LEU A N 1
ATOM 687 C CA . LEU A 1 89 ? -12.673 5.015 17.448 1.00 80.44 89 LEU A CA 1
ATOM 688 C C . LEU A 1 89 ? -11.250 5.289 17.968 1.00 80.44 89 LEU A C 1
ATOM 690 O O . LEU A 1 89 ? -10.314 4.805 17.338 1.00 80.44 89 LEU A O 1
ATOM 694 N N . PRO A 1 90 ? -11.038 5.939 19.132 1.00 79.00 90 PRO A N 1
ATOM 695 C CA . PRO A 1 90 ? -9.693 6.109 19.665 1.00 79.00 90 PRO A CA 1
ATOM 696 C C . PRO A 1 90 ? -9.022 4.768 19.978 1.00 79.00 90 PRO A C 1
ATOM 698 O O . PRO A 1 90 ? -7.903 4.545 19.534 1.00 79.00 90 PRO A O 1
ATOM 701 N N . GLY A 1 91 ? -9.700 3.823 20.635 1.00 76.56 91 GLY A N 1
ATOM 702 C CA . GLY A 1 91 ? -9.097 2.523 20.959 1.00 76.56 91 GLY A CA 1
ATOM 703 C C . GLY A 1 91 ? -8.654 1.698 19.739 1.00 76.56 91 GLY A C 1
ATOM 704 O O . GLY A 1 91 ? -7.766 0.860 19.858 1.00 76.56 91 GLY A O 1
ATOM 705 N N . SER A 1 92 ? -9.242 1.939 18.565 1.00 80.94 92 SER A N 1
ATOM 706 C CA . SER A 1 92 ? -8.926 1.242 17.310 1.00 80.94 92 SER A CA 1
ATOM 707 C C . SER A 1 92 ? -7.929 1.989 16.411 1.00 80.94 92 SER A C 1
ATOM 709 O O . SER A 1 92 ? -7.297 1.362 15.556 1.00 80.94 92 SER A O 1
ATOM 711 N N . LEU A 1 93 ? -7.723 3.296 16.621 1.00 79.12 93 LEU A N 1
ATOM 712 C CA . LEU A 1 93 ? -6.827 4.131 15.809 1.00 79.12 93 LEU A CA 1
ATOM 713 C C . LEU A 1 93 ? -5.404 3.561 15.663 1.00 79.12 93 LEU A C 1
ATOM 715 O O . LEU A 1 93 ? -4.935 3.503 14.525 1.00 79.12 93 LEU A O 1
ATOM 719 N N . PRO A 1 94 ? -4.709 3.099 16.726 1.00 76.81 94 PRO A N 1
ATOM 720 C CA . PRO A 1 94 ? -3.347 2.571 16.594 1.00 76.81 94 PRO A CA 1
ATOM 721 C C . PRO A 1 94 ? -3.255 1.388 15.627 1.00 76.81 94 PRO A C 1
ATOM 723 O O . PRO A 1 94 ? -2.318 1.283 14.835 1.00 76.81 94 PRO A O 1
ATOM 726 N N . MET A 1 95 ? -4.263 0.516 15.644 1.00 77.62 95 MET A N 1
ATOM 727 C 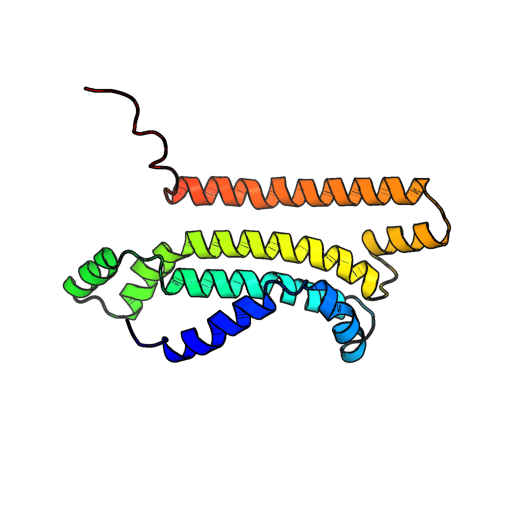CA . MET A 1 95 ? -4.292 -0.667 14.796 1.00 77.62 95 MET A CA 1
ATOM 728 C C . MET A 1 95 ? -4.673 -0.334 13.350 1.00 77.62 95 MET A C 1
ATOM 730 O O . MET A 1 95 ? -4.083 -0.889 12.424 1.00 77.62 95 MET A O 1
ATOM 734 N N . ILE A 1 96 ? -5.568 0.636 13.141 1.00 82.25 96 ILE A N 1
ATOM 735 C CA . ILE A 1 96 ? -5.852 1.187 11.807 1.00 82.25 96 ILE A CA 1
ATOM 736 C C . ILE A 1 96 ? -4.588 1.826 11.217 1.00 82.25 96 ILE A C 1
ATOM 738 O O . ILE A 1 96 ? -4.245 1.559 10.067 1.00 82.25 96 ILE A O 1
ATOM 742 N N . LEU A 1 97 ? -3.861 2.622 12.008 1.00 80.19 97 LEU A N 1
ATOM 743 C CA . LEU A 1 97 ? -2.605 3.263 11.601 1.00 80.19 97 LEU A CA 1
ATOM 744 C C . LEU A 1 97 ? -1.530 2.227 11.240 1.00 80.19 97 LEU A C 1
ATOM 746 O O . LEU A 1 97 ? -0.871 2.362 10.208 1.00 80.19 97 LEU A O 1
ATOM 750 N N . SER A 1 98 ? -1.406 1.154 12.026 1.00 80.88 98 SER A N 1
ATOM 751 C CA . SER A 1 98 ? -0.528 0.018 11.711 1.00 80.88 98 SER A CA 1
ATOM 752 C C . SER A 1 98 ? -0.907 -0.653 10.380 1.00 80.88 98 SER A C 1
ATOM 754 O O . SER A 1 98 ? -0.056 -0.895 9.521 1.00 80.88 98 SER A O 1
ATOM 756 N N . GLY A 1 99 ? -2.204 -0.862 10.145 1.00 83.56 99 GLY A N 1
ATOM 757 C CA . GLY A 1 99 ? -2.725 -1.366 8.876 1.00 83.56 99 GLY A CA 1
ATOM 758 C C . GLY A 1 99 ? -2.432 -0.482 7.674 1.00 83.56 99 GLY A C 1
ATOM 759 O O . GLY A 1 99 ? -2.011 -0.976 6.629 1.00 83.56 99 GLY A O 1
ATOM 760 N N . MET A 1 100 ? -2.619 0.830 7.828 1.00 85.25 100 MET A N 1
ATOM 761 C CA . MET A 1 100 ? -2.281 1.820 6.804 1.00 85.25 100 MET A CA 1
ATOM 762 C C . MET A 1 100 ? -0.801 1.799 6.459 1.00 85.25 100 MET A C 1
ATOM 764 O O . MET A 1 100 ? -0.467 1.836 5.279 1.00 85.25 100 MET A O 1
ATOM 768 N N . ARG A 1 101 ? 0.083 1.631 7.446 1.00 82.56 101 ARG A N 1
ATOM 769 C CA . ARG A 1 101 ? 1.512 1.408 7.196 1.00 82.56 101 ARG A CA 1
ATOM 770 C C . ARG A 1 101 ? 1.743 0.178 6.317 1.00 82.56 101 ARG A C 1
ATOM 772 O O . ARG A 1 101 ? 2.392 0.272 5.279 1.00 82.56 101 ARG A O 1
ATOM 779 N N . ILE A 1 102 ? 1.181 -0.972 6.678 1.00 83.69 102 ILE A N 1
ATOM 780 C CA . ILE A 1 102 ? 1.359 -2.196 5.880 1.00 83.69 102 ILE A CA 1
ATOM 781 C C . ILE A 1 102 ? 0.792 -2.006 4.463 1.00 83.69 102 ILE A C 1
ATOM 783 O O . ILE A 1 102 ? 1.399 -2.446 3.484 1.00 83.69 102 ILE A O 1
ATOM 787 N N . GLY A 1 103 ? -0.348 -1.321 4.343 1.00 88.50 103 GLY A N 1
ATOM 788 C CA . GLY A 1 103 ? -0.980 -0.996 3.068 1.00 88.50 103 GLY A CA 1
ATOM 789 C C . GLY A 1 103 ? -0.135 -0.097 2.180 1.00 88.50 103 GLY A C 1
ATOM 790 O O . GLY A 1 103 ? 0.063 -0.428 1.016 1.00 88.50 103 GLY A O 1
ATOM 791 N N . LEU A 1 104 ? 0.424 0.984 2.720 1.00 87.25 104 LEU A N 1
ATOM 792 C CA . LEU A 1 104 ? 1.291 1.901 1.979 1.00 87.25 104 LEU A CA 1
ATOM 793 C C . LEU A 1 104 ? 2.572 1.207 1.493 1.00 87.25 104 LEU A C 1
ATOM 795 O O . LEU A 1 104 ? 2.939 1.346 0.329 1.00 87.25 104 LEU A O 1
ATOM 799 N N . ALA A 1 105 ? 3.209 0.386 2.336 1.00 85.94 105 ALA A N 1
ATOM 800 C CA . ALA A 1 105 ? 4.402 -0.374 1.949 1.00 85.94 105 ALA A CA 1
ATOM 801 C C . ALA A 1 105 ? 4.110 -1.430 0.863 1.00 85.94 105 ALA A C 1
ATOM 803 O O . ALA A 1 105 ? 4.984 -1.786 0.064 1.00 85.94 105 ALA A O 1
ATOM 804 N N . ARG A 1 106 ? 2.884 -1.970 0.834 1.00 88.88 106 ARG A N 1
ATOM 805 C CA . ARG A 1 106 ? 2.407 -2.858 -0.239 1.00 88.88 106 ARG A CA 1
ATOM 806 C C . ARG A 1 106 ? 2.077 -2.081 -1.510 1.00 88.88 106 ARG A C 1
ATOM 808 O O . ARG A 1 106 ? 2.481 -2.529 -2.577 1.00 88.88 106 ARG A O 1
ATOM 815 N N . ALA A 1 107 ? 1.411 -0.931 -1.398 1.00 90.75 107 ALA A N 1
ATOM 816 C CA . ALA A 1 107 ? 1.120 -0.046 -2.523 1.00 90.75 107 ALA A CA 1
ATOM 817 C C . ALA A 1 107 ? 2.395 0.403 -3.230 1.00 90.75 107 ALA A C 1
ATOM 819 O O . ALA A 1 107 ? 2.467 0.260 -4.439 1.00 90.75 107 ALA A O 1
ATOM 820 N N . TRP A 1 108 ? 3.421 0.850 -2.501 1.00 89.06 108 TRP A N 1
ATOM 821 C CA . TRP A 1 108 ? 4.694 1.248 -3.110 1.00 89.06 108 TRP A CA 1
ATOM 822 C C . TRP A 1 108 ? 5.281 0.144 -4.003 1.00 89.06 108 TRP A C 1
ATOM 824 O O . TRP A 1 108 ? 5.526 0.354 -5.187 1.00 89.06 108 TRP A O 1
ATOM 834 N N . ARG A 1 109 ? 5.440 -1.068 -3.454 1.00 88.88 109 ARG A N 1
ATOM 835 C CA . ARG A 1 109 ? 5.989 -2.215 -4.197 1.00 88.88 109 ARG A CA 1
ATOM 836 C C . ARG A 1 109 ? 5.102 -2.632 -5.369 1.00 88.88 109 ARG A C 1
ATOM 838 O O . ARG A 1 109 ? 5.614 -2.982 -6.428 1.00 88.88 109 ARG A O 1
ATOM 845 N N . ALA A 1 110 ? 3.786 -2.607 -5.173 1.00 91.12 110 ALA A N 1
ATOM 846 C CA . ALA A 1 110 ? 2.832 -2.937 -6.220 1.00 91.12 110 ALA A CA 1
ATOM 847 C C . ALA A 1 110 ? 2.828 -1.892 -7.339 1.00 91.12 110 ALA A C 1
ATOM 849 O O . ALA A 1 110 ? 2.770 -2.285 -8.493 1.00 91.12 110 ALA A O 1
ATOM 850 N N . GLY A 1 111 ? 2.941 -0.602 -7.018 1.00 91.00 111 GLY A N 1
ATOM 851 C CA . GLY A 1 111 ? 2.990 0.487 -7.991 1.00 91.00 111 GLY A CA 1
ATOM 852 C C . GLY A 1 111 ? 4.221 0.408 -8.879 1.00 91.00 111 GLY A C 1
ATOM 853 O O . GLY A 1 111 ? 4.079 0.416 -10.095 1.00 91.00 111 GLY A O 1
ATOM 854 N N . VAL A 1 112 ? 5.401 0.192 -8.286 1.00 90.69 112 VAL A N 1
ATOM 855 C CA . VAL A 1 112 ? 6.653 -0.015 -9.036 1.00 90.69 112 VAL A CA 1
ATOM 856 C C . VAL A 1 112 ? 6.529 -1.192 -10.009 1.00 90.69 112 VAL A C 1
ATOM 858 O O . VAL A 1 112 ? 6.864 -1.063 -11.179 1.00 90.69 112 VAL A O 1
ATOM 861 N N . GLY A 1 113 ? 6.016 -2.345 -9.572 1.00 89.50 113 GLY A N 1
ATOM 862 C CA . GLY A 1 113 ? 5.845 -3.470 -10.497 1.00 89.50 113 GLY A CA 1
ATOM 863 C C . GLY A 1 113 ? 4.683 -3.279 -11.484 1.00 89.50 113 GLY A C 1
ATOM 864 O O . GLY A 1 113 ? 4.729 -3.807 -12.593 1.00 89.50 113 GLY A O 1
ATOM 865 N N . ALA A 1 114 ? 3.643 -2.528 -11.113 1.00 91.25 114 ALA A N 1
ATOM 866 C CA . ALA A 1 114 ? 2.519 -2.239 -11.993 1.00 91.25 114 ALA A CA 1
ATOM 867 C C . ALA A 1 114 ? 2.931 -1.302 -13.129 1.00 91.25 114 ALA A C 1
ATOM 869 O O . ALA A 1 114 ? 2.545 -1.566 -14.257 1.00 91.25 114 ALA A O 1
ATOM 870 N N . GLU A 1 115 ? 3.739 -0.272 -12.870 1.00 90.88 115 GLU A N 1
ATOM 871 C CA . GLU A 1 115 ? 4.322 0.599 -13.905 1.00 90.88 115 GLU A CA 1
ATOM 872 C C . GLU A 1 115 ? 5.046 -0.209 -14.986 1.00 90.88 115 GLU A C 1
ATOM 874 O O . GLU A 1 115 ? 4.840 0.020 -16.176 1.00 90.88 115 GLU A O 1
ATOM 879 N N . SER A 1 116 ? 5.828 -1.206 -14.567 1.00 86.88 116 SER A N 1
ATOM 880 C CA . SER A 1 116 ? 6.579 -2.076 -15.478 1.00 86.88 116 SER A CA 1
ATOM 881 C C . SER A 1 116 ? 5.673 -2.953 -16.351 1.00 86.88 116 SER A C 1
ATOM 883 O O . SER A 1 116 ? 6.005 -3.260 -17.490 1.00 86.88 116 SER A O 1
ATOM 885 N N . LEU A 1 117 ? 4.521 -3.374 -15.821 1.00 87.00 117 LEU A N 1
ATOM 886 C CA . LEU A 1 117 ? 3.597 -4.295 -16.492 1.00 87.00 117 LEU A CA 1
ATOM 887 C C . LEU A 1 117 ? 2.453 -3.589 -17.235 1.00 87.00 117 LEU A C 1
ATOM 889 O O . LEU A 1 117 ? 1.844 -4.185 -18.118 1.00 87.00 117 LEU A O 1
ATOM 893 N N . ALA A 1 118 ? 2.139 -2.342 -16.884 1.00 86.94 118 ALA A N 1
ATOM 894 C CA . ALA A 1 118 ? 1.031 -1.572 -17.451 1.00 86.94 118 ALA A CA 1
ATOM 895 C C . ALA A 1 118 ? 1.380 -0.880 -18.781 1.00 86.94 118 ALA A C 1
ATOM 897 O O . ALA A 1 118 ? 0.571 -0.103 -19.295 1.00 86.94 118 ALA A O 1
ATOM 898 N N . GLY A 1 119 ? 2.579 -1.131 -19.322 1.00 77.00 119 GLY A N 1
ATOM 899 C CA . GLY A 1 119 ? 3.014 -0.619 -20.623 1.00 77.00 119 GLY A CA 1
ATOM 900 C C . GLY A 1 119 ? 3.156 0.903 -20.671 1.00 77.00 119 GLY A C 1
ATOM 901 O O . GLY A 1 119 ? 2.996 1.503 -21.735 1.00 77.00 119 GLY A O 1
ATOM 902 N N . ILE A 1 120 ? 3.406 1.546 -19.526 1.00 82.69 120 ILE A N 1
ATOM 903 C CA . ILE A 1 120 ? 3.620 2.991 -19.470 1.00 82.69 120 ILE A CA 1
ATOM 904 C C . ILE A 1 120 ? 5.043 3.283 -19.942 1.00 82.69 120 ILE A C 1
ATOM 906 O O . ILE A 1 120 ? 5.999 2.677 -19.476 1.00 82.69 120 ILE A O 1
ATOM 910 N N . ARG A 1 121 ? 5.186 4.247 -20.855 1.00 75.06 121 ARG A N 1
ATOM 911 C CA . ARG A 1 121 ? 6.489 4.664 -21.413 1.00 75.06 121 ARG A CA 1
ATOM 912 C C . ARG A 1 121 ? 7.299 5.575 -20.489 1.00 75.06 121 ARG A C 1
ATOM 914 O O . ARG A 1 121 ? 8.334 6.103 -20.879 1.00 75.06 121 ARG A O 1
ATOM 921 N N . TRP A 1 122 ? 6.770 5.856 -19.311 1.00 76.00 122 TRP A N 1
ATOM 922 C CA . TRP A 1 122 ? 7.349 6.755 -18.338 1.00 76.00 122 TRP A CA 1
ATOM 923 C C . TRP A 1 122 ? 7.153 6.152 -16.954 1.00 76.00 122 TRP A C 1
ATOM 925 O O . TRP A 1 122 ? 6.139 5.522 -16.670 1.00 76.00 122 TRP A O 1
ATOM 935 N N . GLY A 1 123 ? 8.163 6.308 -16.110 1.00 84.44 123 GLY A N 1
ATOM 936 C CA . GLY A 1 123 ? 8.238 5.619 -14.830 1.00 84.44 123 GLY A CA 1
ATOM 937 C C . GLY A 1 123 ? 9.653 5.129 -14.594 1.00 84.44 123 GLY A C 1
ATOM 938 O O . GLY A 1 123 ? 10.358 4.725 -15.521 1.00 84.44 123 GLY A O 1
ATOM 939 N N . LEU A 1 124 ? 10.090 5.193 -13.341 1.00 86.81 124 LEU A N 1
ATOM 940 C CA . LEU A 1 124 ? 11.450 4.801 -12.991 1.00 86.81 124 LEU A CA 1
ATOM 941 C C . LEU A 1 124 ? 11.650 3.291 -13.183 1.00 86.81 124 LEU A C 1
ATOM 943 O O . LEU A 1 124 ? 12.717 2.855 -13.601 1.00 86.81 124 LEU A O 1
ATOM 947 N N . SER A 1 125 ? 10.605 2.507 -12.914 1.00 89.00 125 SER A N 1
ATOM 948 C CA . SER A 1 125 ? 10.609 1.063 -13.129 1.00 89.00 125 SER A CA 1
ATOM 949 C C . SER A 1 125 ? 10.500 0.690 -14.611 1.00 89.00 125 SER A C 1
ATOM 951 O O . SER A 1 125 ? 11.237 -0.177 -15.063 1.00 89.00 125 SER A O 1
ATOM 953 N N . ALA A 1 126 ? 9.673 1.396 -15.388 1.00 87.25 126 ALA A N 1
ATOM 954 C CA . ALA A 1 126 ? 9.584 1.220 -16.836 1.00 87.25 126 ALA A CA 1
ATOM 955 C C . ALA A 1 126 ? 10.948 1.453 -17.510 1.00 87.25 126 ALA A C 1
ATOM 957 O O . ALA A 1 126 ? 11.399 0.620 -18.288 1.00 87.25 126 ALA A O 1
ATOM 958 N N . GLY A 1 127 ? 11.678 2.498 -17.097 1.00 88.31 127 GLY A N 1
ATOM 959 C CA . GLY A 1 127 ? 13.026 2.773 -17.603 1.00 88.31 127 GLY A CA 1
ATOM 960 C C . GLY A 1 127 ? 14.053 1.662 -17.331 1.00 88.31 127 GLY A C 1
ATOM 961 O O . GLY A 1 127 ? 15.011 1.523 -18.086 1.00 88.31 127 GLY A O 1
ATOM 962 N N . ILE A 1 128 ? 13.868 0.846 -16.285 1.00 91.00 128 ILE A N 1
ATOM 963 C CA . ILE A 1 128 ? 14.728 -0.322 -16.016 1.00 91.00 128 ILE A CA 1
ATOM 964 C C . ILE A 1 128 ? 14.493 -1.409 -17.059 1.00 91.00 128 ILE A C 1
ATOM 966 O O . ILE A 1 128 ? 15.459 -1.976 -17.564 1.00 91.00 128 ILE A O 1
ATOM 970 N N . PHE A 1 129 ? 13.230 -1.692 -17.383 1.00 88.88 129 PHE A N 1
ATOM 971 C CA . PHE A 1 129 ? 12.876 -2.694 -18.387 1.00 88.88 129 PHE A CA 1
ATOM 972 C C . PHE A 1 129 ? 13.221 -2.225 -19.805 1.00 88.88 129 PHE A C 1
ATOM 974 O O . PHE A 1 129 ? 13.714 -3.025 -20.596 1.00 88.88 129 PHE A O 1
ATOM 981 N N . ASP A 1 130 ? 13.091 -0.928 -20.091 1.00 89.25 130 ASP A N 1
ATOM 982 C CA . ASP A 1 130 ? 13.577 -0.346 -21.345 1.00 89.25 130 ASP A CA 1
ATOM 983 C C . ASP A 1 130 ? 15.105 -0.504 -21.461 1.00 89.25 130 ASP A C 1
ATOM 985 O O . ASP A 1 130 ? 15.622 -0.984 -22.468 1.00 89.25 130 ASP A O 1
ATOM 989 N N . ALA A 1 131 ? 15.863 -0.176 -20.409 1.00 89.75 131 ALA A N 1
ATOM 990 C CA . ALA A 1 131 ? 17.315 -0.364 -20.404 1.00 89.75 131 ALA A CA 1
ATOM 991 C C . ALA A 1 131 ? 17.732 -1.841 -20.479 1.00 89.75 131 ALA A C 1
ATOM 993 O O . ALA A 1 131 ? 18.783 -2.150 -21.043 1.00 89.75 131 ALA A O 1
ATOM 994 N N . GLN A 1 132 ? 16.908 -2.754 -19.955 1.00 91.31 132 GLN A N 1
ATOM 995 C CA . GLN A 1 132 ? 17.096 -4.194 -20.116 1.00 91.31 132 GLN A CA 1
ATOM 996 C C . GLN A 1 132 ? 16.990 -4.610 -21.591 1.00 91.31 132 GLN A C 1
ATOM 998 O O . GLN A 1 132 ? 17.792 -5.432 -22.033 1.00 91.31 132 GLN A O 1
ATOM 10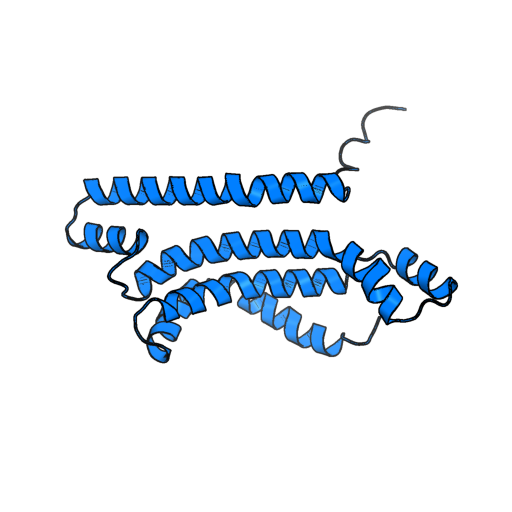03 N N . GLU A 1 133 ? 16.057 -4.040 -22.360 1.00 89.00 133 GLU A N 1
ATOM 1004 C CA . GLU A 1 133 ? 15.910 -4.318 -23.797 1.00 89.00 133 GLU A CA 1
ATOM 1005 C C . GLU A 1 133 ? 17.149 -3.876 -24.594 1.00 89.00 133 GLU A C 1
ATOM 1007 O O . GLU A 1 133 ? 17.623 -4.604 -25.467 1.00 89.00 133 GLU A O 1
ATOM 1012 N N . TYR A 1 134 ? 17.736 -2.731 -24.235 1.00 92.19 134 TYR A N 1
ATOM 1013 C CA . TYR A 1 134 ? 18.963 -2.212 -24.855 1.00 92.19 134 TYR A CA 1
ATOM 1014 C C . TYR A 1 134 ? 20.265 -2.742 -24.236 1.00 92.19 134 TYR A C 1
ATOM 1016 O O . TYR A 1 134 ? 21.349 -2.350 -24.669 1.00 92.19 134 TYR A O 1
ATOM 1024 N N . LEU A 1 135 ? 20.179 -3.625 -23.235 1.00 93.19 135 LEU A N 1
ATOM 1025 C CA . LEU A 1 135 ? 21.317 -4.135 -22.460 1.00 93.19 135 LEU A CA 1
ATOM 1026 C C . LEU A 1 135 ? 22.199 -3.021 -21.851 1.00 93.19 135 LEU A C 1
ATOM 1028 O O . LEU A 1 135 ? 23.383 -3.238 -21.571 1.00 93.19 135 LEU A O 1
ATOM 1032 N N . ASP A 1 136 ? 21.628 -1.839 -21.592 1.00 93.62 136 ASP A N 1
ATOM 1033 C CA . ASP A 1 136 ? 22.312 -0.732 -20.921 1.00 93.62 136 ASP A CA 1
ATOM 1034 C C . ASP A 1 136 ? 22.346 -0.976 -19.409 1.00 93.62 136 ASP A C 1
ATOM 1036 O O . ASP A 1 136 ? 21.574 -0.446 -18.604 1.00 93.62 136 ASP A O 1
ATOM 1040 N N . THR A 1 137 ? 23.285 -1.829 -19.017 1.00 93.75 137 THR A N 1
ATOM 1041 C CA . THR A 1 137 ? 23.516 -2.180 -17.614 1.00 93.75 137 THR A CA 1
ATOM 1042 C C . THR A 1 137 ? 23.931 -0.986 -16.753 1.00 93.75 137 THR A C 1
ATOM 1044 O O . THR A 1 137 ? 23.641 -0.985 -15.555 1.00 93.75 137 THR A O 1
ATOM 1047 N N . ALA A 1 138 ? 24.567 0.040 -17.333 1.00 93.38 138 ALA A N 1
ATOM 1048 C CA . ALA A 1 138 ? 24.986 1.224 -16.593 1.00 93.38 138 ALA A CA 1
ATOM 1049 C C . ALA A 1 138 ? 23.762 2.031 -16.150 1.00 93.38 138 ALA A C 1
ATOM 1051 O O . ALA A 1 138 ? 23.617 2.326 -14.960 1.00 93.38 138 ALA A O 1
ATOM 1052 N N . PHE A 1 139 ? 22.842 2.311 -17.075 1.00 92.00 139 PHE A N 1
ATOM 1053 C CA . PHE A 1 139 ? 21.578 2.961 -16.743 1.00 92.00 139 PHE A CA 1
ATOM 1054 C C . PHE A 1 139 ? 20.736 2.103 -15.794 1.00 92.00 139 PHE A C 1
ATOM 1056 O O . PHE A 1 139 ? 20.217 2.611 -14.798 1.00 92.00 139 PHE A O 1
ATOM 1063 N N . MET A 1 140 ? 20.651 0.793 -16.048 1.00 93.00 140 MET A N 1
ATOM 1064 C CA . MET A 1 140 ? 19.860 -0.130 -15.233 1.00 93.00 140 MET A CA 1
ATOM 1065 C C . MET A 1 140 ? 20.307 -0.121 -13.762 1.00 93.00 140 MET A C 1
ATOM 1067 O O . MET A 1 140 ? 19.471 -0.023 -12.863 1.00 93.00 140 MET A O 1
ATOM 1071 N N . MET A 1 141 ? 21.619 -0.145 -13.493 1.00 93.81 141 MET A N 1
ATOM 1072 C CA . MET A 1 141 ? 22.142 -0.061 -12.123 1.00 93.81 141 MET A CA 1
ATOM 1073 C C . MET A 1 141 ? 21.830 1.280 -11.450 1.00 93.81 141 MET A C 1
ATOM 1075 O O . MET A 1 141 ? 21.454 1.294 -10.276 1.00 93.81 141 MET A O 1
ATOM 1079 N N . VAL A 1 142 ? 21.946 2.399 -12.174 1.00 94.38 142 VAL A N 1
ATOM 1080 C CA . VAL A 1 142 ? 21.598 3.727 -11.642 1.00 94.38 142 VAL A CA 1
ATOM 1081 C C . VAL A 1 142 ? 20.110 3.792 -11.303 1.00 94.38 142 VAL A C 1
ATOM 1083 O O . VAL A 1 142 ? 19.754 4.206 -10.202 1.00 94.38 142 VAL A O 1
ATOM 1086 N N . ALA A 1 143 ? 19.236 3.331 -12.197 1.00 91.75 143 ALA A N 1
ATOM 1087 C CA . ALA A 1 143 ? 17.795 3.334 -11.976 1.00 91.75 143 ALA A CA 1
ATOM 1088 C C . ALA A 1 143 ? 17.383 2.435 -10.792 1.00 91.75 143 ALA A C 1
ATOM 1090 O O . ALA A 1 143 ? 16.581 2.857 -9.955 1.00 91.75 143 ALA A O 1
ATOM 1091 N N . ILE A 1 144 ? 17.991 1.249 -10.645 1.00 92.44 144 ILE A N 1
ATOM 1092 C CA . ILE A 1 144 ? 17.793 0.370 -9.478 1.00 92.44 144 ILE A CA 1
ATOM 1093 C C . ILE A 1 144 ? 18.262 1.056 -8.185 1.00 92.44 144 ILE A C 1
ATOM 1095 O O . ILE A 1 144 ? 17.556 1.009 -7.175 1.00 92.44 144 ILE A O 1
ATOM 1099 N N . ALA A 1 145 ? 19.420 1.724 -8.201 1.00 94.00 145 ALA A N 1
ATOM 1100 C CA . ALA A 1 145 ? 19.924 2.456 -7.042 1.00 94.00 145 ALA A CA 1
ATOM 1101 C C . ALA A 1 145 ? 18.983 3.606 -6.646 1.00 94.00 145 ALA A C 1
ATOM 1103 O O . ALA A 1 145 ? 18.663 3.762 -5.467 1.00 94.00 145 ALA A O 1
ATOM 1104 N N . VAL A 1 146 ? 18.480 4.369 -7.622 1.00 93.44 146 VAL A N 1
ATOM 1105 C CA . VAL A 1 146 ? 17.508 5.446 -7.392 1.00 93.44 146 VAL A CA 1
ATOM 1106 C C . VAL A 1 146 ? 16.200 4.884 -6.828 1.00 93.44 146 VAL A C 1
ATOM 1108 O O . VAL A 1 146 ? 15.714 5.417 -5.831 1.00 93.44 146 VAL A O 1
ATOM 1111 N N . LEU A 1 147 ? 15.664 3.779 -7.366 1.00 91.50 147 LEU A N 1
ATOM 1112 C CA . LEU A 1 147 ? 14.479 3.110 -6.800 1.00 91.50 147 LEU A CA 1
ATOM 1113 C C . LEU A 1 147 ? 14.702 2.683 -5.348 1.00 91.50 147 LEU A C 1
ATOM 1115 O O . LEU A 1 147 ? 13.824 2.882 -4.507 1.00 91.50 147 LEU A O 1
ATOM 1119 N N . GLY A 1 148 ? 15.870 2.111 -5.046 1.00 90.12 148 GLY A N 1
ATOM 1120 C CA . GLY A 1 148 ? 16.240 1.700 -3.694 1.00 90.12 148 GLY A CA 1
ATOM 1121 C C . GLY A 1 148 ? 16.309 2.880 -2.724 1.00 90.12 148 GLY A C 1
ATOM 1122 O O . GLY A 1 148 ? 15.758 2.806 -1.626 1.00 90.12 148 GLY A O 1
ATOM 1123 N N . ILE A 1 149 ? 16.917 3.993 -3.145 1.00 92.00 149 ILE A N 1
ATOM 1124 C CA . ILE A 1 149 ? 16.988 5.230 -2.356 1.00 92.00 149 ILE A CA 1
ATOM 1125 C C . ILE A 1 149 ? 15.589 5.801 -2.128 1.00 92.00 149 ILE A C 1
ATOM 1127 O O . ILE A 1 149 ? 15.260 6.139 -0.994 1.00 92.00 149 ILE A O 1
ATOM 1131 N N . PHE A 1 150 ? 14.745 5.870 -3.159 1.00 89.69 150 PHE A N 1
ATOM 1132 C CA . PHE A 1 150 ? 13.366 6.341 -3.017 1.00 89.69 150 PHE A CA 1
ATOM 1133 C C . PHE A 1 150 ? 12.556 5.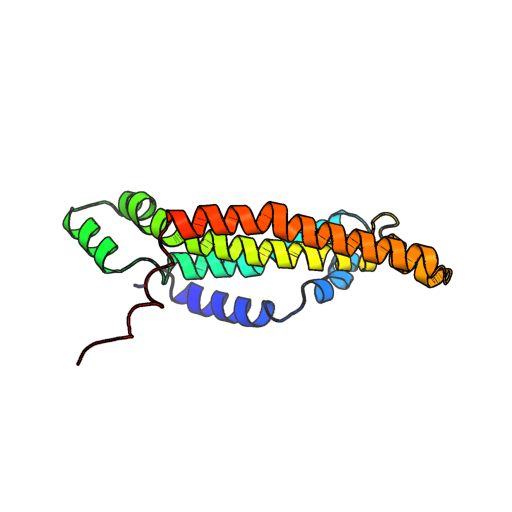455 -2.076 1.00 89.69 150 PHE A C 1
ATOM 1135 O O . PHE A 1 150 ? 11.887 5.978 -1.189 1.00 89.69 150 PHE A O 1
ATOM 1142 N N . GLY A 1 151 ? 12.663 4.131 -2.209 1.00 85.88 151 GLY A N 1
ATOM 1143 C CA . GLY A 1 151 ? 12.012 3.186 -1.303 1.00 85.88 151 GLY A CA 1
ATOM 1144 C C . GLY A 1 151 ? 12.479 3.355 0.144 1.00 85.88 151 GLY A C 1
ATOM 1145 O O . GLY A 1 151 ? 11.657 3.397 1.057 1.00 85.88 151 GLY A O 1
ATOM 1146 N N . TYR A 1 152 ? 13.786 3.529 0.360 1.00 86.25 152 TYR A N 1
ATOM 1147 C CA . TYR A 1 152 ? 14.356 3.775 1.686 1.00 86.25 152 TYR A CA 1
ATOM 1148 C C . TYR A 1 152 ? 13.924 5.124 2.272 1.00 86.25 152 TYR A C 1
ATOM 1150 O O . TYR A 1 152 ? 13.595 5.209 3.455 1.00 86.25 152 TYR A O 1
ATOM 1158 N N . LEU A 1 153 ? 13.902 6.183 1.459 1.00 86.25 153 LEU A N 1
ATOM 1159 C CA . LEU A 1 153 ? 13.432 7.501 1.874 1.00 86.25 153 LEU A CA 1
ATOM 1160 C C . LEU A 1 153 ? 11.946 7.472 2.208 1.00 86.25 153 LEU A C 1
ATOM 1162 O O . LEU A 1 153 ? 11.563 8.045 3.221 1.00 86.25 153 LEU A O 1
ATOM 1166 N N . LEU A 1 154 ? 11.124 6.771 1.424 1.00 83.38 154 LEU A N 1
ATOM 1167 C CA . LEU A 1 154 ? 9.724 6.538 1.762 1.00 83.38 154 LEU A CA 1
ATOM 1168 C C . LEU A 1 154 ? 9.620 5.862 3.129 1.00 83.38 154 LEU A C 1
ATOM 1170 O O . LEU A 1 154 ? 8.980 6.430 4.010 1.00 83.38 154 LEU A O 1
ATOM 1174 N N . GLU A 1 155 ? 10.314 4.736 3.342 1.00 79.62 155 GLU A N 1
ATOM 1175 C CA . GLU A 1 155 ? 10.327 4.012 4.625 1.00 79.62 155 GLU A CA 1
ATOM 1176 C C . GLU A 1 155 ? 10.727 4.932 5.795 1.00 79.62 155 GLU A C 1
ATOM 1178 O O . GLU A 1 155 ? 10.043 5.038 6.813 1.00 79.62 155 GLU A O 1
ATOM 1183 N N . LYS A 1 156 ? 11.816 5.683 5.643 1.00 79.12 156 LYS A N 1
ATOM 1184 C CA . LYS A 1 156 ? 12.377 6.488 6.730 1.00 79.12 156 LYS A CA 1
ATOM 1185 C C . LYS A 1 156 ? 11.630 7.800 6.981 1.00 79.12 156 LYS A C 1
ATOM 1187 O O . LYS A 1 156 ? 11.511 8.222 8.125 1.00 79.12 156 LYS A O 1
ATOM 1192 N N . VAL A 1 157 ? 11.149 8.471 5.939 1.00 75.94 157 VAL A N 1
ATOM 1193 C CA . VAL A 1 157 ? 10.525 9.801 6.044 1.00 75.94 157 VAL A CA 1
ATOM 1194 C C . VAL A 1 157 ? 9.030 9.698 6.314 1.00 75.94 157 VAL A C 1
ATOM 1196 O O . VAL A 1 157 ? 8.492 10.549 7.015 1.00 75.94 157 VAL A O 1
ATOM 1199 N N . LEU A 1 158 ? 8.349 8.671 5.800 1.00 68.62 158 LEU A N 1
ATOM 1200 C CA . LEU A 1 158 ? 6.921 8.480 6.051 1.00 68.62 158 LEU A CA 1
ATOM 1201 C C . LEU A 1 158 ? 6.678 7.482 7.183 1.00 68.62 158 LEU A C 1
ATOM 1203 O O . LEU A 1 158 ? 5.900 7.783 8.084 1.00 68.62 158 LEU A O 1
ATOM 1207 N N . PHE A 1 159 ? 7.350 6.329 7.206 1.00 65.94 159 PHE A N 1
ATOM 1208 C CA . PHE A 1 159 ? 6.958 5.256 8.127 1.00 65.94 159 PHE A CA 1
ATOM 1209 C C . PHE A 1 159 ? 7.563 5.392 9.526 1.00 65.94 159 PHE A C 1
ATOM 1211 O O . PHE A 1 159 ? 6.818 5.253 10.495 1.00 65.94 159 PHE A O 1
ATOM 1218 N N . GLN A 1 160 ? 8.845 5.749 9.671 1.00 65.94 160 GLN A N 1
ATOM 1219 C CA . GLN A 1 160 ? 9.441 5.965 11.003 1.00 65.94 160 GLN A CA 1
ATOM 1220 C C . GLN A 1 160 ? 8.776 7.082 11.829 1.00 65.94 160 GLN A C 1
ATOM 1222 O O . GLN A 1 160 ? 8.522 6.864 13.012 1.00 65.94 160 GLN A O 1
ATOM 1227 N N . PRO A 1 161 ? 8.472 8.282 11.301 1.00 64.94 161 PRO A N 1
ATOM 1228 C CA . PRO A 1 161 ? 7.829 9.311 12.116 1.00 64.94 161 PRO A CA 1
ATOM 1229 C C . PRO A 1 161 ? 6.374 8.973 12.454 1.00 64.94 161 PRO A C 1
ATOM 1231 O O . PRO A 1 161 ? 5.916 9.356 13.532 1.00 64.94 161 PRO A O 1
ATOM 1234 N N . ILE A 1 162 ? 5.661 8.235 11.594 1.00 63.03 162 ILE A N 1
ATOM 1235 C CA . ILE A 1 162 ? 4.329 7.699 11.918 1.00 63.03 162 ILE A CA 1
ATOM 1236 C C . ILE A 1 162 ? 4.440 6.662 13.044 1.00 63.03 162 ILE A C 1
ATOM 1238 O O . ILE A 1 162 ? 3.659 6.715 13.992 1.00 63.03 162 ILE A O 1
ATOM 1242 N N . GLU A 1 163 ? 5.430 5.771 12.983 1.00 61.72 163 GLU A N 1
ATOM 1243 C CA . GLU A 1 163 ? 5.711 4.748 13.995 1.00 61.72 163 GLU A CA 1
ATOM 1244 C C . GLU A 1 163 ? 6.049 5.377 15.354 1.00 61.72 163 GLU A C 1
ATOM 1246 O O . GLU A 1 163 ? 5.346 5.153 16.340 1.00 61.72 163 GLU A O 1
ATOM 1251 N N . THR A 1 164 ? 7.044 6.262 15.390 1.00 61.81 164 THR A N 1
ATOM 1252 C CA . THR A 1 164 ? 7.521 6.916 16.615 1.00 61.81 164 THR A CA 1
ATOM 1253 C C . THR A 1 164 ? 6.455 7.819 17.233 1.00 61.81 164 THR A C 1
ATOM 1255 O O . THR A 1 164 ? 6.282 7.822 18.447 1.00 61.81 164 THR A O 1
ATOM 1258 N N . ARG A 1 165 ? 5.683 8.575 16.439 1.00 57.88 165 ARG A N 1
ATOM 1259 C CA . ARG A 1 165 ? 4.647 9.467 16.997 1.00 57.88 165 ARG A CA 1
ATOM 1260 C C . ARG A 1 165 ? 3.383 8.737 17.438 1.00 57.88 165 ARG A C 1
ATOM 1262 O O . ARG A 1 165 ? 2.698 9.230 18.332 1.00 57.88 165 ARG A O 1
ATOM 1269 N N . THR A 1 166 ? 3.061 7.597 16.831 1.00 55.59 166 THR A N 1
ATOM 1270 C CA . THR A 1 166 ? 1.817 6.869 17.124 1.00 55.59 166 THR A CA 1
ATOM 1271 C C . THR A 1 166 ? 2.009 5.844 18.235 1.00 55.59 166 THR A C 1
ATOM 1273 O O . THR A 1 166 ? 1.215 5.819 19.171 1.00 55.59 166 THR A O 1
ATOM 1276 N N . ILE A 1 167 ? 3.080 5.045 18.185 1.00 55.91 167 ILE A N 1
ATOM 1277 C CA . ILE A 1 167 ? 3.337 3.981 19.168 1.00 55.91 167 ILE A CA 1
ATOM 1278 C C . ILE A 1 167 ? 3.714 4.572 20.532 1.00 55.91 167 ILE A C 1
ATOM 1280 O O . ILE A 1 167 ? 3.228 4.093 21.554 1.00 55.91 167 ILE A O 1
ATOM 1284 N N . ILE A 1 168 ? 4.496 5.661 20.559 1.00 52.94 168 ILE A N 1
ATOM 1285 C CA . ILE A 1 168 ? 4.919 6.309 21.815 1.00 52.94 168 ILE A CA 1
ATOM 1286 C C . ILE A 1 168 ? 3.766 7.077 22.473 1.00 52.94 168 ILE A C 1
ATOM 1288 O O . ILE A 1 168 ? 3.653 7.088 23.693 1.00 52.94 168 ILE A O 1
ATOM 1292 N N . LYS A 1 169 ? 2.868 7.693 21.693 1.00 52.47 169 LYS A N 1
ATOM 1293 C CA . LYS A 1 169 ? 1.745 8.464 22.255 1.00 52.47 169 LYS A CA 1
ATOM 1294 C C . LYS A 1 169 ? 0.604 7.575 22.780 1.00 52.47 169 LYS A C 1
ATOM 1296 O O . LYS A 1 169 ? -0.168 8.036 23.613 1.00 52.47 169 LYS A O 1
ATOM 1301 N N . TRP A 1 170 ? 0.491 6.331 22.303 1.00 56.12 170 TRP A N 1
ATOM 1302 C CA . TRP A 1 170 ? -0.631 5.427 22.615 1.00 56.12 170 TRP A CA 1
ATOM 1303 C C . TRP A 1 170 ? -0.195 4.127 23.315 1.00 56.12 170 TRP A C 1
ATOM 1305 O O . TRP A 1 170 ? -1.009 3.225 23.482 1.00 56.12 170 TRP A O 1
ATOM 1315 N N . GLY A 1 171 ? 1.062 4.053 23.774 1.00 53.25 171 GLY A N 1
ATOM 1316 C CA . GLY A 1 171 ? 1.486 3.122 24.823 1.00 53.25 171 GLY A CA 1
ATOM 1317 C C . GLY A 1 171 ? 1.559 1.645 24.433 1.00 53.25 171 GLY A C 1
ATOM 1318 O O . GLY A 1 171 ? 1.237 0.796 25.251 1.00 53.25 171 GLY A O 1
ATOM 1319 N N . MET A 1 172 ? 2.005 1.301 23.221 1.00 56.84 172 MET A N 1
ATOM 1320 C CA . MET A 1 172 ? 2.317 -0.102 22.874 1.00 56.84 172 MET A CA 1
ATOM 1321 C C . MET A 1 172 ? 3.779 -0.490 23.186 1.00 56.84 172 MET A C 1
ATOM 1323 O O . MET A 1 172 ? 4.378 -1.277 22.460 1.00 56.84 172 MET A O 1
ATOM 1327 N N . MET A 1 173 ? 4.360 0.062 24.258 1.00 45.72 173 MET A N 1
ATOM 1328 C CA . MET A 1 173 ? 5.681 -0.314 24.788 1.00 45.72 173 MET A CA 1
ATOM 1329 C C . MET A 1 173 ? 5.657 -0.331 26.327 1.00 45.72 173 MET A C 1
ATOM 1331 O O . MET A 1 173 ? 6.301 0.479 26.978 1.00 45.72 173 MET A O 1
ATOM 1335 N N . GLU A 1 174 ? 4.894 -1.254 26.896 1.00 48.22 174 GLU A N 1
ATOM 1336 C CA . GLU A 1 174 ? 5.070 -1.822 28.243 1.00 48.22 174 GLU A CA 1
ATOM 1337 C C . GLU A 1 174 ? 4.308 -3.154 28.154 1.00 48.22 174 GLU A C 1
ATOM 1339 O O . GLU A 1 174 ? 3.098 -3.158 27.990 1.00 48.22 174 GLU A O 1
ATOM 1344 N N . GLU A 1 175 ? 4.941 -4.300 27.898 1.00 39.75 175 GLU A N 1
ATOM 1345 C CA . GLU A 1 175 ? 5.605 -5.135 28.903 1.00 39.75 175 GLU A CA 1
ATOM 1346 C C . GLU A 1 175 ? 6.542 -6.166 28.218 1.00 39.75 175 GLU A C 1
ATOM 1348 O O . GLU A 1 175 ? 6.202 -7.336 28.053 1.00 39.75 175 GLU A O 1
ATOM 1353 N N . MET A 1 176 ? 7.753 -5.774 27.813 1.00 34.22 176 MET A N 1
ATOM 1354 C CA . MET A 1 176 ? 8.826 -6.741 27.488 1.00 34.22 176 MET A CA 1
ATOM 1355 C C . MET A 1 176 ? 10.145 -6.381 28.186 1.00 34.22 176 MET A C 1
ATOM 1357 O O . MET A 1 176 ? 11.221 -6.449 27.601 1.00 34.22 176 MET A O 1
ATOM 1361 N N . GLY A 1 177 ? 10.065 -5.977 29.457 1.00 33.84 177 GLY A N 1
ATOM 1362 C CA . GLY A 1 177 ? 11.240 -5.606 30.257 1.00 33.84 177 GLY A CA 1
ATOM 1363 C C . GLY A 1 177 ? 11.088 -5.824 31.762 1.00 33.84 177 GLY A C 1
ATOM 1364 O O . GLY A 1 177 ? 11.745 -5.140 32.537 1.00 33.84 177 GLY A O 1
ATOM 1365 N N . GLY A 1 178 ? 10.203 -6.732 32.185 1.00 37.38 178 GLY A N 1
ATOM 1366 C CA . GLY A 1 178 ? 9.812 -6.890 33.588 1.00 37.38 178 GLY A CA 1
ATOM 1367 C C . GLY A 1 178 ? 9.881 -8.316 34.124 1.00 37.38 178 GLY A C 1
ATOM 1368 O O . GLY A 1 178 ? 9.030 -8.682 34.921 1.00 37.38 178 GLY A O 1
ATOM 1369 N N . GLN A 1 179 ? 10.845 -9.133 33.695 1.00 34.88 179 GLN A N 1
ATOM 1370 C CA . GLN A 1 179 ? 11.221 -10.351 34.426 1.00 34.88 179 GLN A CA 1
ATOM 1371 C C . GLN A 1 179 ? 12.740 -10.539 34.392 1.00 34.88 179 GLN A C 1
ATOM 1373 O O . GLN A 1 179 ? 13.264 -11.443 33.754 1.00 34.88 179 GLN A O 1
ATOM 1378 N N . ASP A 1 180 ? 13.450 -9.664 35.101 1.00 42.81 180 ASP A N 1
ATOM 1379 C CA . ASP A 1 180 ? 14.674 -10.080 35.777 1.00 42.81 180 ASP A CA 1
ATOM 1380 C C . ASP A 1 180 ? 14.688 -9.494 37.200 1.00 42.81 180 ASP A C 1
ATOM 1382 O O . ASP A 1 180 ? 14.540 -8.285 37.392 1.00 42.81 180 ASP A O 1
ATOM 1386 N N . LYS A 1 181 ? 14.912 -10.396 38.164 1.00 38.88 181 LYS A N 1
ATOM 1387 C CA . LYS A 1 181 ? 15.217 -10.229 39.599 1.00 38.88 181 LYS A CA 1
ATOM 1388 C C . LYS A 1 181 ? 14.099 -10.308 40.657 1.00 38.88 181 LYS A C 1
ATOM 1390 O O . LYS A 1 181 ? 13.234 -9.442 40.760 1.00 38.88 181 LYS A O 1
ATOM 1395 N N . LYS A 1 182 ? 14.394 -11.230 41.599 1.00 36.78 182 LYS A N 1
ATOM 1396 C CA . LYS A 1 182 ? 13.882 -11.502 42.966 1.00 36.78 182 LYS A CA 1
ATOM 1397 C C . LYS A 1 182 ? 12.757 -12.550 42.974 1.00 36.78 182 LYS A C 1
ATOM 1399 O O . LYS A 1 182 ? 11.681 -12.271 42.468 1.00 36.78 182 LYS A O 1
ATOM 1404 N N . VAL A 1 183 ? 12.934 -13.767 43.497 1.00 41.03 183 VAL A N 1
ATOM 1405 C CA . VAL A 1 183 ? 13.680 -14.247 44.686 1.00 41.03 183 VAL A CA 1
ATOM 1406 C C . VAL A 1 183 ? 14.299 -15.615 44.410 1.00 41.03 183 VAL A C 1
ATOM 1408 O O . VAL A 1 183 ? 13.638 -16.411 43.710 1.00 41.03 183 VAL A O 1
#

Radius of gyration: 21.83 Å; chains: 1; bounding box: 51×26×70 Å